Protein AF-A0A4W5QBI5-F1 (afdb_monomer)

Organism: NCBI:txid62062

InterPro domains:
  IPR003961 Fibronectin type III [PF00041] (2-71)
  IPR003961 Fibronectin type III [PF00041] (82-150)
  IPR003961 Fibronectin type III [PS50853] (1-79)
  IPR003961 Fibronectin type III [PS50853] (81-169)
  IPR003961 Fibronectin type III [SM00060] (79-158)
  IPR003961 Fibronectin type III [cd00063] (2-67)
  IPR003961 Fibronectin type III [cd00063] (80-159)
  IPR013783 Immunoglobulin-like fold [G3DSA:2.60.40.10] (1-74)
  IPR013783 Immunoglobulin-like fold [G3DSA:2.60.40.10] (76-169)
 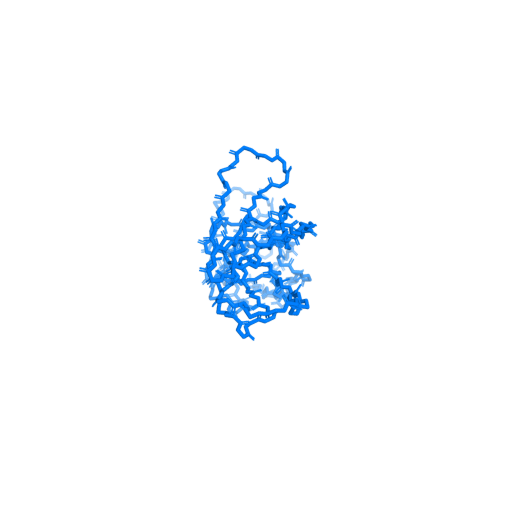 IPR036116 Fibronectin type III superfamily [SSF49265] (2-76)
  IPR036116 Fibronectin type III superfamily [SSF49265] (78-166)
  IPR050991 Extracellular Matrix Regulatory Proteins [PTHR46708] (2-156)

Sequence (169 aa):
MTTLNVRWEPAEGKVKEYKVFYVPAAGGAAEAMETVAATATSTVLRGLLPDTLYTVSLVPVFAETEGRRQSENGKTRPLGGVKNLKVTEPTMTSLKVDWDPADGAVRQYKIFFVPVAGGTPEEMEQVPGSTTTIVLRNLKPDTPYTISVLPIYPAREGKRQAENGKTRE

Structure (mmCIF, N/CA/C/O backbone):
data_AF-A0A4W5QBI5-F1
#
_entry.id   AF-A0A4W5QBI5-F1
#
loop_
_atom_site.group_PDB
_atom_site.id
_atom_site.type_symbol
_atom_site.label_atom_id
_atom_site.label_alt_id
_atom_site.label_comp_id
_atom_site.label_asym_id
_atom_site.label_entity_id
_atom_site.label_seq_id
_atom_site.pdbx_PDB_ins_code
_atom_site.Cartn_x
_atom_site.Cartn_y
_atom_site.Cartn_z
_atom_site.occupancy
_atom_site.B_iso_or_equiv
_atom_site.auth_seq_id
_atom_site.auth_comp_id
_atom_site.auth_asym_id
_atom_site.auth_atom_id
_atom_site.pdbx_PDB_model_num
ATOM 1 N N . MET A 1 1 ? 4.388 -4.791 0.632 1.00 64.50 1 MET A N 1
ATOM 2 C CA . MET A 1 1 ? 5.344 -4.436 -0.434 1.00 64.50 1 MET A CA 1
ATOM 3 C C . MET A 1 1 ? 4.539 -3.864 -1.581 1.00 64.50 1 MET A C 1
ATOM 5 O O . MET A 1 1 ? 3.509 -4.435 -1.915 1.00 64.50 1 MET A O 1
ATOM 9 N N . THR A 1 2 ? 4.958 -2.722 -2.100 1.00 83.19 2 THR A N 1
ATOM 10 C CA . THR A 1 2 ? 4.324 -1.960 -3.183 1.00 83.19 2 THR A CA 1
ATOM 11 C C . THR A 1 2 ? 5.028 -2.250 -4.497 1.00 83.19 2 THR A C 1
ATOM 13 O O . THR A 1 2 ? 6.260 -2.340 -4.530 1.00 83.19 2 THR A O 1
ATOM 16 N N . THR A 1 3 ? 4.242 -2.428 -5.558 1.00 89.12 3 THR A N 1
ATOM 17 C CA . THR A 1 3 ? 4.741 -2.868 -6.862 1.00 89.12 3 THR A CA 1
ATOM 18 C C . THR A 1 3 ? 4.065 -2.158 -8.033 1.00 89.12 3 THR A C 1
ATOM 20 O O . THR A 1 3 ? 2.966 -1.618 -7.889 1.00 89.12 3 THR A O 1
ATOM 23 N N . LEU A 1 4 ? 4.715 -2.208 -9.198 1.00 92.75 4 LEU A N 1
ATOM 24 C CA . LEU A 1 4 ? 4.134 -1.897 -10.505 1.00 92.75 4 LEU A CA 1
ATOM 25 C C . LEU A 1 4 ? 4.398 -3.052 -11.468 1.00 92.75 4 LEU A C 1
ATOM 27 O O . LEU A 1 4 ? 5.531 -3.513 -11.591 1.00 92.75 4 LEU A O 1
ATOM 31 N N . ASN A 1 5 ? 3.348 -3.504 -12.150 1.00 93.62 5 ASN A N 1
ATOM 32 C CA . ASN A 1 5 ? 3.475 -4.480 -13.225 1.00 93.62 5 ASN A CA 1
ATOM 33 C C . ASN A 1 5 ? 3.717 -3.719 -14.525 1.00 93.62 5 ASN A C 1
ATOM 35 O O . ASN A 1 5 ? 2.849 -2.965 -14.958 1.00 93.62 5 ASN A O 1
ATOM 39 N N . VAL A 1 6 ? 4.878 -3.931 -15.130 1.00 96.06 6 VAL A N 1
ATOM 40 C CA . VAL A 1 6 ? 5.275 -3.312 -16.396 1.00 96.06 6 VAL A CA 1
ATOM 41 C C . VAL A 1 6 ? 5.174 -4.380 -17.474 1.00 96.06 6 VAL A C 1
ATOM 43 O O . VAL A 1 6 ? 5.651 -5.497 -17.272 1.00 96.06 6 VAL A O 1
ATOM 46 N N . ARG A 1 7 ? 4.522 -4.067 -18.594 1.00 96.50 7 ARG A N 1
ATOM 47 C CA . ARG A 1 7 ? 4.345 -4.976 -19.732 1.00 96.50 7 ARG A CA 1
ATOM 48 C C . ARG A 1 7 ? 4.632 -4.231 -21.023 1.00 96.50 7 ARG A C 1
ATOM 50 O O . ARG A 1 7 ? 4.324 -3.050 -21.112 1.00 96.50 7 ARG A O 1
ATOM 57 N N . TRP A 1 8 ? 5.212 -4.923 -21.992 1.00 95.62 8 TRP A N 1
ATOM 58 C CA . TRP A 1 8 ? 5.556 -4.352 -23.288 1.00 95.62 8 TRP A CA 1
ATOM 59 C C . TRP A 1 8 ? 5.458 -5.392 -24.396 1.00 95.62 8 TRP A C 1
ATOM 61 O O . TRP A 1 8 ? 5.508 -6.600 -24.153 1.00 95.62 8 TRP A O 1
ATOM 71 N N . GLU A 1 9 ? 5.350 -4.902 -25.624 1.00 94.31 9 GLU A N 1
ATOM 72 C CA . GLU A 1 9 ? 5.511 -5.722 -26.818 1.00 94.31 9 GLU A CA 1
ATOM 73 C C . GLU A 1 9 ? 7.004 -5.885 -27.144 1.00 94.31 9 GLU A C 1
ATOM 75 O O . GLU A 1 9 ? 7.777 -4.941 -26.945 1.00 94.31 9 GLU A O 1
ATOM 80 N N . PRO A 1 10 ? 7.443 -7.067 -27.618 1.00 92.69 10 PRO A N 1
ATOM 81 C CA . PRO A 1 10 ? 8.825 -7.269 -28.033 1.00 92.69 10 PRO A CA 1
ATOM 82 C C . PRO A 1 10 ? 9.263 -6.233 -29.071 1.00 92.69 10 PRO A C 1
ATOM 84 O O . PRO A 1 10 ? 8.570 -6.007 -30.060 1.00 92.69 10 PRO A O 1
ATOM 87 N N . ALA A 1 11 ? 10.435 -5.634 -28.868 1.00 91.12 11 ALA A N 1
ATOM 88 C CA . ALA A 1 11 ? 11.022 -4.746 -29.859 1.00 91.12 11 ALA A CA 1
ATOM 89 C C . ALA A 1 11 ? 11.446 -5.531 -31.110 1.00 91.12 11 ALA A C 1
ATOM 91 O O . ALA A 1 11 ? 11.885 -6.680 -31.025 1.00 91.12 11 ALA A O 1
ATOM 92 N N . GLU A 1 12 ? 11.349 -4.886 -32.271 1.00 89.12 12 GLU A N 1
ATOM 93 C CA . GLU A 1 12 ? 11.810 -5.463 -33.531 1.00 89.12 12 GLU A CA 1
ATOM 94 C C . GLU A 1 12 ? 13.333 -5.659 -33.530 1.00 89.12 12 GLU A C 1
ATOM 96 O O . GLU A 1 12 ? 14.098 -4.809 -33.069 1.00 89.12 12 GLU A O 1
ATOM 101 N N . GLY A 1 13 ? 13.783 -6.786 -34.086 1.00 88.12 13 GLY A N 1
ATOM 102 C CA . GLY A 1 13 ? 15.197 -7.141 -34.180 1.00 88.12 13 GLY A CA 1
ATOM 103 C C . GLY A 1 13 ? 15.701 -8.035 -33.043 1.00 88.12 13 GLY A C 1
ATOM 104 O O . GLY A 1 13 ? 14.952 -8.534 -32.204 1.00 88.12 13 GLY A O 1
ATOM 105 N N . LYS A 1 14 ? 17.013 -8.297 -33.041 1.00 92.50 14 LYS A N 1
ATOM 106 C CA . LYS A 1 14 ? 17.644 -9.227 -32.093 1.00 92.50 14 LYS A CA 1
ATOM 107 C C . LYS A 1 14 ? 18.028 -8.516 -30.795 1.00 92.50 14 LYS A C 1
ATOM 109 O O . LYS A 1 14 ? 19.175 -8.099 -30.622 1.00 92.50 14 LYS A O 1
ATOM 114 N N . VAL A 1 15 ? 17.062 -8.388 -29.891 1.00 95.31 15 VAL A N 1
ATOM 115 C CA . VAL A 1 15 ? 17.270 -7.834 -28.545 1.00 95.31 15 VAL A CA 1
ATOM 116 C C . VAL A 1 15 ? 18.187 -8.753 -27.726 1.00 95.31 15 VAL A C 1
ATOM 118 O O . VAL A 1 15 ? 18.030 -9.974 -27.746 1.00 95.31 15 VAL A O 1
ATOM 121 N N . LYS A 1 16 ? 19.157 -8.172 -27.010 1.00 95.81 16 LYS A N 1
ATOM 122 C CA . LYS A 1 16 ? 20.007 -8.866 -26.025 1.00 95.81 16 LYS A CA 1
ATOM 123 C C . LYS A 1 16 ? 19.414 -8.809 -24.619 1.00 95.81 16 LYS A C 1
ATOM 125 O O . LYS A 1 16 ? 19.438 -9.806 -23.902 1.00 95.81 16 LYS A O 1
ATOM 130 N N . GLU A 1 17 ? 18.858 -7.662 -24.252 1.00 96.75 17 GLU A N 1
ATOM 131 C CA . GLU A 1 17 ? 18.209 -7.412 -22.966 1.00 96.75 17 GLU A CA 1
ATOM 132 C C . GLU A 1 17 ? 17.335 -6.158 -23.052 1.00 96.75 17 GLU A C 1
ATOM 134 O O . GLU A 1 17 ? 17.436 -5.374 -23.997 1.00 96.75 17 GLU A O 1
ATOM 139 N N . TYR A 1 18 ? 16.493 -5.958 -22.048 1.00 97.38 18 TYR A N 1
ATOM 140 C CA . TYR A 1 18 ? 15.786 -4.706 -21.831 1.00 97.38 18 TYR A CA 1
ATOM 141 C C . TYR A 1 18 ? 16.325 -4.035 -20.574 1.00 97.38 18 TYR A C 1
ATOM 143 O O . TYR A 1 18 ? 16.593 -4.698 -19.573 1.00 97.38 18 TYR A O 1
ATOM 151 N N . LYS A 1 19 ? 16.430 -2.710 -20.601 1.00 97.44 19 LYS A N 1
ATOM 152 C CA . LYS A 1 19 ? 16.673 -1.893 -19.413 1.00 97.44 19 LYS A CA 1
ATOM 153 C C . LYS A 1 19 ? 15.383 -1.169 -19.055 1.00 97.44 19 LYS A C 1
ATOM 155 O O . LYS A 1 19 ? 14.823 -0.449 -19.883 1.00 97.44 19 LYS A O 1
ATOM 160 N N . VAL A 1 20 ? 14.904 -1.382 -17.837 1.00 97.62 20 VAL A N 1
ATOM 161 C CA . VAL A 1 20 ? 13.714 -0.733 -17.287 1.00 97.62 20 VAL A CA 1
ATOM 162 C C . VAL A 1 20 ? 14.170 0.302 -16.278 1.00 97.62 20 VAL A C 1
ATOM 164 O O . VAL A 1 20 ? 14.709 -0.035 -15.229 1.00 97.62 20 VAL A O 1
ATOM 167 N N . PHE A 1 21 ? 13.938 1.564 -16.598 1.00 96.81 21 PHE A N 1
ATOM 168 C CA . PHE A 1 21 ? 14.206 2.701 -15.739 1.00 96.81 21 PHE A CA 1
ATOM 169 C C . PHE A 1 21 ? 12.922 3.155 -15.055 1.00 96.81 21 PHE A C 1
ATOM 171 O O . PHE A 1 21 ? 11.850 3.110 -15.658 1.00 96.81 21 PHE A O 1
ATOM 178 N N . TYR A 1 22 ? 12.998 3.606 -13.809 1.00 96.00 22 TYR A N 1
ATOM 179 C CA . TYR A 1 22 ? 11.829 4.116 -13.099 1.00 96.00 22 TYR A CA 1
ATOM 180 C C . TYR A 1 22 ? 12.194 5.192 -12.080 1.00 96.00 22 TYR A C 1
ATOM 182 O O . TYR A 1 22 ? 13.173 5.085 -11.342 1.00 96.00 22 TYR A O 1
ATOM 190 N N . VAL A 1 23 ? 11.362 6.230 -12.018 1.00 96.25 23 VAL A N 1
ATOM 191 C CA . VAL A 1 23 ? 11.541 7.383 -11.127 1.00 96.25 23 VAL A CA 1
ATOM 192 C C . VAL A 1 23 ? 10.175 7.943 -10.709 1.00 96.25 23 VAL A C 1
ATOM 194 O O . VAL A 1 23 ? 9.236 7.890 -11.508 1.00 96.25 23 VAL A O 1
ATOM 197 N N . PRO A 1 24 ? 10.002 8.464 -9.477 1.00 95.81 24 PRO A N 1
ATOM 198 C CA . PRO A 1 24 ? 8.805 9.221 -9.126 1.00 95.81 24 PRO A CA 1
ATOM 199 C C . PRO A 1 24 ? 8.600 10.386 -10.103 1.00 95.81 24 PRO A C 1
ATOM 201 O O . PRO A 1 24 ? 9.496 11.206 -10.293 1.00 95.81 24 PRO A O 1
ATOM 204 N N . ALA A 1 25 ? 7.412 10.488 -10.696 1.00 94.25 25 ALA A N 1
ATOM 205 C CA . ALA A 1 25 ? 7.088 11.497 -11.708 1.00 94.25 25 ALA A CA 1
ATOM 206 C C . ALA A 1 25 ? 7.136 12.936 -11.158 1.00 94.25 25 ALA A C 1
ATOM 208 O O . ALA A 1 25 ? 7.319 13.885 -11.912 1.00 94.25 25 ALA A O 1
ATOM 209 N N . ALA A 1 26 ? 7.002 13.099 -9.838 1.00 90.50 26 ALA A N 1
ATOM 210 C CA . ALA A 1 26 ? 7.173 14.381 -9.155 1.00 90.50 26 ALA A CA 1
ATOM 211 C C . ALA A 1 26 ? 8.643 14.857 -9.095 1.00 90.50 26 ALA A C 1
ATOM 213 O O . ALA A 1 26 ? 8.899 15.986 -8.685 1.00 90.50 26 ALA A O 1
ATOM 214 N N . GLY A 1 27 ? 9.605 14.014 -9.491 1.00 85.06 27 GLY A N 1
ATOM 215 C CA . GLY A 1 27 ? 11.036 14.285 -9.375 1.00 85.06 27 GLY A CA 1
ATOM 216 C C . GLY A 1 27 ? 11.573 14.121 -7.947 1.00 85.06 27 GLY A C 1
ATOM 217 O O . GLY A 1 27 ? 10.889 13.631 -7.050 1.00 85.06 27 GLY A O 1
ATOM 218 N N . GLY A 1 28 ? 12.839 14.500 -7.743 1.00 77.00 28 GLY A N 1
ATOM 219 C CA . GLY A 1 28 ? 13.489 14.534 -6.423 1.00 77.00 28 GLY A CA 1
ATOM 220 C C . GLY A 1 28 ? 14.168 13.237 -5.963 1.00 77.00 28 GLY A C 1
ATOM 221 O O . GLY A 1 28 ? 14.870 13.253 -4.956 1.00 77.00 28 GLY A O 1
ATOM 222 N N . ALA A 1 29 ? 14.019 12.136 -6.701 1.00 85.38 29 ALA A N 1
ATOM 223 C CA . ALA A 1 29 ? 14.770 10.899 -6.484 1.00 85.38 29 ALA A CA 1
ATOM 224 C C . ALA A 1 29 ? 15.587 10.534 -7.730 1.00 85.38 29 ALA A C 1
ATOM 226 O O . ALA A 1 29 ? 15.247 10.940 -8.842 1.00 85.38 29 ALA A O 1
ATOM 227 N N . ALA A 1 30 ? 16.659 9.762 -7.538 1.00 87.94 30 ALA A N 1
ATOM 228 C CA . ALA A 1 30 ? 17.439 9.221 -8.644 1.00 87.94 30 ALA A CA 1
ATOM 229 C C . ALA A 1 30 ? 16.617 8.199 -9.447 1.00 87.94 30 ALA A C 1
ATOM 231 O O . ALA A 1 30 ? 15.815 7.451 -8.881 1.00 87.94 30 ALA A O 1
ATOM 232 N N . GLU A 1 31 ? 16.836 8.166 -10.761 1.00 92.75 31 GLU A N 1
ATOM 233 C CA . GLU A 1 31 ? 16.288 7.131 -11.636 1.00 92.75 31 GLU A CA 1
ATOM 234 C C . GLU A 1 31 ? 16.935 5.786 -11.276 1.00 92.75 31 GLU A C 1
ATOM 236 O O . GLU A 1 31 ? 18.159 5.655 -11.253 1.00 92.75 31 GLU A O 1
ATOM 241 N N . ALA A 1 32 ? 16.110 4.795 -10.952 1.00 94.88 32 ALA A N 1
ATOM 242 C CA . ALA A 1 32 ? 16.559 3.429 -10.723 1.00 94.88 32 ALA A CA 1
ATOM 243 C C . ALA A 1 32 ? 16.464 2.623 -12.023 1.00 94.88 32 ALA A C 1
ATOM 245 O O . ALA A 1 32 ? 15.662 2.954 -12.895 1.00 94.88 32 ALA A O 1
ATOM 246 N N . MET A 1 33 ? 17.269 1.565 -12.146 1.00 95.38 33 MET A N 1
ATOM 247 C CA . MET A 1 33 ? 17.339 0.719 -13.339 1.00 95.38 33 MET A CA 1
ATOM 248 C C . MET A 1 33 ? 17.330 -0.767 -12.961 1.00 95.38 33 MET A C 1
ATOM 250 O O . MET A 1 33 ? 18.056 -1.187 -12.061 1.00 95.38 33 MET A O 1
ATOM 254 N N . GLU A 1 34 ? 16.559 -1.564 -13.697 1.00 95.88 34 GLU A N 1
ATOM 255 C CA . GLU A 1 34 ? 16.567 -3.028 -13.667 1.00 95.88 34 GLU A CA 1
ATOM 256 C C . GLU A 1 34 ? 16.832 -3.575 -15.078 1.00 95.88 34 GLU A C 1
ATOM 258 O O . GLU A 1 34 ? 16.265 -3.084 -16.056 1.00 95.88 34 GLU A O 1
ATOM 263 N N . THR A 1 35 ? 17.681 -4.599 -15.193 1.00 96.56 35 THR A N 1
ATOM 264 C CA . THR A 1 35 ? 17.905 -5.315 -16.457 1.00 96.56 35 THR A CA 1
ATOM 265 C C . THR A 1 35 ? 17.025 -6.559 -16.517 1.00 96.56 35 THR A C 1
ATOM 267 O O . THR A 1 35 ? 16.999 -7.359 -15.583 1.00 96.56 35 THR A O 1
ATOM 270 N N . VAL A 1 36 ? 16.342 -6.747 -17.643 1.00 96.94 36 VAL A N 1
ATOM 271 C CA . VAL A 1 36 ? 15.446 -7.874 -17.921 1.00 96.94 36 VAL A CA 1
ATOM 272 C C . VAL A 1 36 ? 15.919 -8.640 -19.154 1.00 96.94 36 VAL A C 1
ATOM 274 O O . VAL A 1 36 ? 16.436 -8.060 -20.106 1.00 96.94 36 VAL A O 1
ATOM 277 N N . ALA A 1 37 ? 15.723 -9.958 -19.155 1.00 96.38 37 ALA A N 1
ATOM 278 C CA . ALA A 1 37 ? 16.134 -10.818 -20.264 1.00 96.38 37 ALA A CA 1
ATOM 279 C C . ALA A 1 37 ? 15.443 -10.440 -21.590 1.00 96.38 37 ALA A C 1
ATOM 281 O O . ALA A 1 37 ? 14.291 -10.012 -21.592 1.00 96.38 37 ALA A O 1
ATOM 282 N N . ALA A 1 38 ? 16.105 -10.685 -22.727 1.00 94.00 38 ALA A N 1
ATOM 283 C CA . ALA A 1 38 ? 15.552 -10.426 -24.066 1.00 94.00 38 ALA A CA 1
ATOM 284 C C . ALA A 1 38 ? 14.195 -11.091 -24.341 1.00 94.00 38 ALA A C 1
ATOM 286 O O . ALA A 1 38 ? 13.412 -10.592 -25.143 1.00 94.00 38 ALA A O 1
ATOM 287 N N . THR A 1 39 ? 13.926 -12.234 -23.712 1.00 94.06 39 THR A N 1
ATOM 288 C CA . THR A 1 39 ? 12.677 -12.985 -23.893 1.00 94.06 3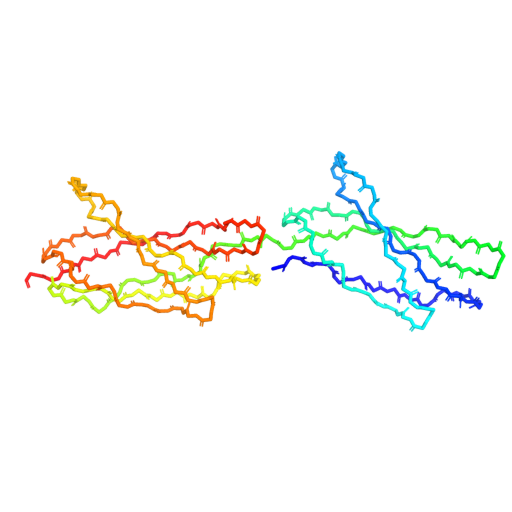9 THR A CA 1
ATOM 289 C C . THR A 1 39 ? 11.546 -12.486 -22.997 1.00 94.06 39 THR A C 1
ATOM 291 O O . THR A 1 39 ? 10.419 -12.960 -23.124 1.00 94.06 39 THR A O 1
ATOM 294 N N . ALA A 1 40 ? 11.824 -11.576 -22.061 1.00 95.31 40 ALA A N 1
ATOM 295 C CA . ALA A 1 40 ? 10.812 -11.032 -21.173 1.00 95.31 40 ALA A CA 1
ATOM 296 C C . ALA A 1 40 ? 9.976 -9.966 -21.894 1.00 95.31 40 ALA A C 1
ATOM 298 O O . ALA A 1 40 ? 10.500 -9.100 -22.590 1.00 95.31 40 ALA A O 1
ATOM 299 N N . THR A 1 41 ? 8.666 -10.012 -21.666 1.00 95.44 41 THR A N 1
ATOM 300 C CA . THR A 1 41 ? 7.686 -8.991 -22.083 1.00 95.44 41 THR A CA 1
ATOM 301 C C . THR A 1 41 ? 7.010 -8.329 -20.885 1.00 95.44 41 THR A C 1
ATOM 303 O O . THR A 1 41 ? 6.042 -7.579 -21.018 1.00 95.44 41 THR A O 1
ATOM 306 N N . SER A 1 42 ? 7.484 -8.643 -19.676 1.00 95.88 42 SER A N 1
ATOM 307 C CA . SER A 1 42 ? 6.990 -8.046 -18.446 1.00 95.88 42 SER A CA 1
ATOM 308 C C . SER A 1 42 ? 8.009 -8.126 -17.315 1.00 95.88 42 SER A C 1
ATOM 310 O O . SER A 1 42 ? 8.827 -9.045 -17.274 1.00 95.88 42 SER A O 1
ATOM 312 N N . THR A 1 43 ? 7.916 -7.189 -16.374 1.00 96.06 43 THR A N 1
ATOM 313 C CA . THR A 1 43 ? 8.581 -7.263 -15.066 1.00 96.06 43 THR A CA 1
ATOM 314 C C . THR A 1 43 ? 7.675 -6.694 -13.972 1.00 96.06 43 THR A C 1
ATOM 316 O O . THR A 1 43 ? 6.681 -6.013 -14.244 1.00 96.06 43 THR A O 1
ATOM 319 N N . VAL A 1 44 ? 8.010 -6.988 -12.717 1.00 95.00 44 VAL A N 1
ATOM 320 C CA . VAL A 1 44 ? 7.336 -6.442 -11.538 1.00 95.00 44 VAL A CA 1
ATOM 321 C C . VAL A 1 44 ? 8.335 -5.606 -10.756 1.00 95.00 44 VAL A C 1
ATOM 323 O O . VAL A 1 44 ? 9.129 -6.146 -9.986 1.00 95.00 44 VAL A O 1
ATOM 326 N N . LEU A 1 45 ? 8.225 -4.287 -10.898 1.00 93.44 45 LEU A N 1
ATOM 327 C CA . LEU A 1 45 ? 9.000 -3.340 -10.107 1.00 93.44 45 LEU A CA 1
ATOM 328 C C . LEU A 1 45 ? 8.534 -3.404 -8.656 1.00 93.44 45 LEU A C 1
ATOM 330 O O . LEU A 1 45 ? 7.333 -3.422 -8.375 1.00 93.44 45 LEU A O 1
ATOM 334 N N . ARG A 1 46 ? 9.481 -3.454 -7.723 1.00 89.56 46 ARG A N 1
ATOM 335 C CA . ARG A 1 46 ? 9.247 -3.746 -6.305 1.00 89.56 46 ARG A CA 1
ATOM 336 C C . ARG A 1 46 ? 9.917 -2.708 -5.414 1.00 89.56 46 ARG A C 1
ATOM 338 O O . ARG A 1 46 ? 10.899 -2.091 -5.797 1.00 89.56 46 ARG A O 1
ATOM 345 N N . GLY A 1 47 ? 9.395 -2.544 -4.198 1.00 84.31 47 GLY A N 1
ATOM 346 C CA . GLY A 1 47 ? 9.985 -1.622 -3.217 1.00 84.31 47 GLY A CA 1
ATOM 347 C C . GLY A 1 47 ? 9.732 -0.148 -3.540 1.00 84.31 47 GLY A C 1
ATOM 348 O O . GLY A 1 47 ? 10.479 0.717 -3.103 1.00 84.31 47 GLY A O 1
ATOM 349 N N . LEU A 1 48 ? 8.677 0.132 -4.304 1.00 88.38 48 LEU A N 1
ATOM 350 C CA . LEU A 1 48 ? 8.302 1.483 -4.707 1.00 88.38 48 LEU A CA 1
ATOM 351 C C . LEU A 1 48 ? 7.617 2.245 -3.566 1.00 88.38 48 LEU A C 1
ATOM 353 O O . LEU A 1 48 ? 7.060 1.642 -2.649 1.00 88.38 48 LEU A O 1
ATOM 357 N N . LEU A 1 49 ? 7.576 3.570 -3.636 1.00 86.38 49 LEU A N 1
ATOM 358 C CA . LEU A 1 49 ? 6.772 4.380 -2.728 1.00 86.38 49 LEU A CA 1
ATOM 359 C C . LEU A 1 49 ? 5.276 4.136 -2.996 1.00 86.38 49 LEU A C 1
ATOM 361 O O . LEU A 1 49 ? 4.884 3.993 -4.156 1.00 86.38 49 LEU A O 1
ATOM 365 N N . PRO A 1 50 ? 4.430 4.038 -1.957 1.00 85.94 50 PRO A N 1
ATOM 366 C CA . PRO A 1 50 ? 2.985 3.882 -2.115 1.00 85.94 50 PRO A CA 1
ATOM 367 C C . PRO A 1 50 ? 2.312 5.158 -2.612 1.00 85.94 50 PRO A C 1
ATOM 369 O O . PRO A 1 50 ? 2.831 6.249 -2.398 1.00 85.94 50 PRO A O 1
ATOM 372 N N . ASP A 1 51 ? 1.140 5.010 -3.231 1.00 85.62 51 ASP A N 1
ATOM 373 C CA . ASP A 1 51 ? 0.332 6.113 -3.785 1.00 85.62 51 ASP A CA 1
ATOM 374 C C . ASP A 1 51 ? 1.123 7.114 -4.649 1.00 85.62 51 ASP A C 1
ATOM 376 O O . ASP A 1 51 ? 0.789 8.292 -4.755 1.00 85.62 51 ASP A O 1
ATOM 380 N N . THR A 1 52 ? 2.204 6.653 -5.268 1.00 89.69 52 THR A N 1
ATOM 381 C CA . THR A 1 52 ? 3.169 7.505 -5.955 1.00 89.69 52 THR A CA 1
ATOM 382 C C . THR A 1 52 ? 3.081 7.238 -7.447 1.00 89.69 52 THR A C 1
ATOM 384 O O . THR A 1 52 ? 3.082 6.086 -7.890 1.00 89.69 52 THR A O 1
ATOM 387 N N . LEU A 1 53 ? 2.974 8.311 -8.229 1.00 94.12 53 LEU A N 1
ATOM 388 C CA . LEU A 1 53 ? 3.061 8.236 -9.680 1.00 94.12 53 LEU A CA 1
ATOM 389 C C . LEU A 1 53 ? 4.528 8.044 -10.067 1.00 94.12 53 LEU A C 1
ATOM 391 O O . LEU A 1 53 ? 5.373 8.849 -9.682 1.00 94.12 53 LEU A O 1
ATOM 395 N N . TYR A 1 54 ? 4.819 6.992 -10.819 1.00 95.62 54 TYR A N 1
ATOM 396 C CA . TYR A 1 54 ? 6.131 6.711 -11.382 1.00 95.62 54 TYR A CA 1
ATOM 397 C C . TYR A 1 54 ? 6.091 6.893 -12.892 1.00 95.62 54 TYR A C 1
ATOM 399 O O . TYR A 1 54 ? 5.145 6.450 -13.540 1.00 95.62 54 TYR A O 1
ATOM 407 N N . THR A 1 55 ? 7.144 7.486 -13.443 1.00 96.88 55 THR A N 1
ATOM 408 C CA . THR A 1 55 ? 7.453 7.390 -14.868 1.00 96.88 55 THR A CA 1
ATOM 409 C C . THR A 1 55 ? 8.372 6.195 -15.053 1.00 96.88 55 THR A C 1
ATOM 411 O O . THR A 1 55 ? 9.451 6.135 -14.461 1.00 96.88 55 THR A O 1
ATOM 414 N N . VAL A 1 56 ? 7.923 5.223 -15.840 1.00 97.31 56 VAL A N 1
ATOM 415 C CA . VAL A 1 56 ? 8.664 4.007 -16.169 1.00 97.31 56 VAL A CA 1
ATOM 416 C C . VAL A 1 56 ? 9.112 4.114 -17.616 1.00 97.31 56 VAL A C 1
ATOM 418 O O . VAL A 1 56 ? 8.298 4.404 -18.485 1.00 97.31 56 VAL A O 1
ATOM 421 N N . SER A 1 57 ? 10.395 3.887 -17.880 1.00 96.88 57 SER A N 1
ATOM 422 C CA . SER A 1 57 ? 10.964 3.918 -19.223 1.00 96.88 57 SER A CA 1
ATOM 423 C C . SER A 1 57 ? 11.601 2.584 -19.587 1.00 96.88 57 SER A C 1
ATOM 425 O O . SER A 1 57 ? 12.412 2.056 -18.838 1.00 96.88 57 SER A O 1
ATOM 427 N N . LEU A 1 58 ? 11.276 2.053 -20.757 1.00 97.44 58 LEU A N 1
ATOM 428 C CA . LEU A 1 58 ? 11.842 0.835 -21.316 1.00 97.44 58 LEU A CA 1
ATOM 429 C C . LEU A 1 58 ? 12.810 1.183 -22.448 1.00 97.44 58 LEU A C 1
ATOM 431 O O . LEU A 1 58 ? 12.467 1.948 -23.350 1.00 97.44 58 LEU A O 1
ATOM 435 N N . VAL A 1 59 ? 14.000 0.589 -22.422 1.00 97.38 59 VAL A N 1
ATOM 436 C CA . VAL A 1 59 ? 15.007 0.705 -23.483 1.00 97.38 59 VAL A CA 1
ATOM 437 C C . VAL A 1 59 ? 15.422 -0.704 -23.923 1.00 97.38 59 VAL A C 1
ATOM 439 O O . VAL A 1 59 ? 16.005 -1.431 -23.115 1.00 97.38 59 VAL A O 1
ATOM 442 N N . PRO A 1 60 ? 15.132 -1.134 -25.166 1.00 96.94 60 PRO A N 1
ATOM 443 C CA . PRO A 1 60 ? 15.693 -2.372 -25.698 1.00 96.94 60 PRO A CA 1
ATOM 444 C C . PRO A 1 60 ? 17.182 -2.185 -25.991 1.00 96.94 60 PRO A C 1
ATOM 446 O O . PRO A 1 60 ? 17.589 -1.158 -26.526 1.00 96.94 60 PRO A O 1
ATOM 449 N N . VAL A 1 61 ? 18.000 -3.181 -25.673 1.00 97.00 61 VAL A N 1
ATOM 450 C CA . VAL A 1 61 ? 19.445 -3.164 -25.923 1.00 97.00 61 VAL A CA 1
ATOM 451 C C . VAL A 1 61 ? 19.773 -4.205 -26.982 1.00 97.00 61 VAL A C 1
ATOM 453 O O . VAL A 1 61 ? 19.454 -5.387 -26.835 1.00 97.00 61 VAL A O 1
ATOM 456 N N . PHE A 1 62 ? 20.420 -3.769 -28.057 1.00 94.25 62 PHE A N 1
ATOM 457 C CA . PHE A 1 62 ? 20.870 -4.611 -29.161 1.00 94.25 62 PHE A CA 1
ATOM 458 C C . PHE A 1 62 ? 22.375 -4.874 -29.066 1.00 94.25 62 PHE A C 1
ATOM 460 O O . PHE A 1 62 ? 23.036 -4.514 -28.095 1.00 94.25 62 PHE A O 1
ATOM 467 N N . ALA A 1 63 ? 22.939 -5.556 -30.066 1.00 90.88 63 ALA A N 1
ATOM 468 C CA . ALA A 1 63 ? 24.334 -5.971 -30.013 1.00 90.88 63 ALA A CA 1
ATOM 469 C C . ALA A 1 63 ? 25.338 -4.817 -29.920 1.00 90.88 63 ALA A C 1
ATOM 471 O O . ALA A 1 63 ? 26.342 -4.983 -29.228 1.00 90.88 63 ALA A O 1
ATOM 472 N N . GLU A 1 64 ? 25.040 -3.699 -30.578 1.00 88.19 64 GLU A N 1
ATOM 473 C CA . GLU A 1 64 ? 25.952 -2.564 -30.763 1.00 88.19 64 GLU A CA 1
ATOM 474 C C . GLU A 1 64 ? 25.344 -1.231 -30.305 1.00 88.19 64 GLU A C 1
ATOM 476 O O . GLU A 1 64 ? 26.049 -0.233 -30.196 1.00 88.19 64 GLU A O 1
ATOM 481 N N . THR A 1 65 ?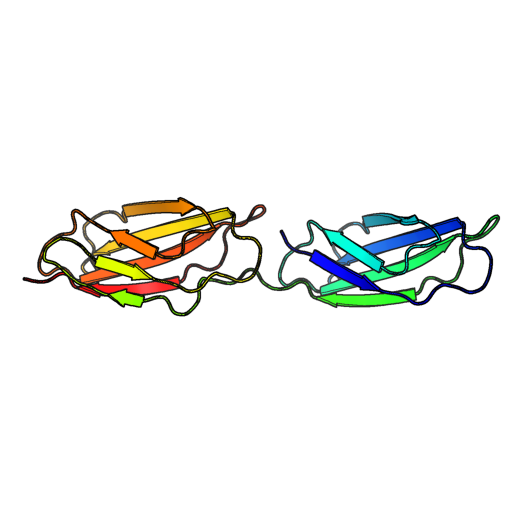 24.034 -1.195 -30.054 1.00 92.19 65 THR A N 1
ATOM 482 C CA . THR A 1 65 ? 23.284 0.044 -29.835 1.00 92.19 65 THR A CA 1
ATOM 483 C C . THR A 1 65 ? 22.087 -0.175 -28.913 1.00 92.19 65 THR A C 1
ATOM 485 O O . THR A 1 65 ? 21.553 -1.282 -28.811 1.00 92.19 65 THR A O 1
ATOM 488 N N . GLU A 1 66 ? 21.659 0.889 -28.241 1.00 92.62 66 GLU A N 1
ATOM 489 C CA . GLU A 1 66 ? 20.392 0.940 -27.520 1.00 92.62 66 GLU A CA 1
ATOM 490 C C . GLU A 1 66 ? 19.290 1.436 -28.459 1.00 92.62 66 GLU A C 1
ATOM 492 O O . GLU A 1 66 ? 19.485 2.332 -29.281 1.00 92.62 66 GLU A O 1
ATOM 497 N N . GLY A 1 67 ? 18.112 0.834 -28.358 1.00 92.12 67 GLY A N 1
ATOM 498 C CA . GLY A 1 67 ? 16.948 1.279 -29.098 1.00 92.12 67 GLY A CA 1
ATOM 499 C C . GLY A 1 67 ? 16.267 2.478 -28.459 1.00 92.12 67 GLY A C 1
ATOM 500 O O . GLY A 1 67 ? 16.721 3.080 -27.486 1.00 92.12 67 GLY A O 1
ATOM 501 N N . ARG A 1 68 ? 15.112 2.825 -29.021 1.00 93.38 68 ARG A N 1
ATOM 502 C CA . ARG A 1 68 ? 14.337 3.972 -28.564 1.00 93.38 68 ARG A CA 1
ATOM 503 C C . ARG A 1 68 ? 13.795 3.741 -27.152 1.00 93.38 68 ARG A C 1
ATOM 505 O O . ARG A 1 68 ? 13.101 2.756 -26.905 1.00 93.38 68 ARG A O 1
ATOM 512 N N . ARG A 1 69 ? 14.039 4.709 -26.265 1.00 95.25 69 ARG A N 1
ATOM 513 C CA . ARG A 1 69 ? 13.383 4.801 -24.957 1.00 95.25 69 ARG A CA 1
ATOM 514 C C . ARG A 1 69 ? 11.884 5.042 -25.140 1.00 95.25 69 ARG A C 1
ATOM 516 O O . ARG A 1 69 ? 11.493 6.017 -25.782 1.00 95.25 69 ARG A O 1
ATOM 523 N N . GLN A 1 70 ? 11.067 4.177 -24.555 1.00 96.00 70 GLN A N 1
ATOM 524 C CA . GLN A 1 70 ? 9.616 4.339 -24.465 1.00 96.00 70 GLN A CA 1
ATOM 525 C C . GLN A 1 70 ? 9.231 4.553 -23.011 1.00 96.00 70 GLN A C 1
ATOM 527 O O . GLN A 1 70 ? 9.731 3.832 -22.156 1.00 96.00 70 GLN A O 1
ATOM 532 N N . SER A 1 71 ? 8.369 5.524 -22.725 1.00 96.12 71 SER A N 1
ATOM 533 C CA . SER A 1 71 ? 8.023 5.889 -21.352 1.00 96.12 71 SER A CA 1
ATOM 534 C C . SER A 1 71 ? 6.519 5.902 -21.148 1.00 96.12 71 SER A C 1
ATOM 536 O O . SER A 1 71 ? 5.783 6.421 -21.984 1.00 96.12 71 SER A O 1
ATOM 538 N N . GLU A 1 72 ? 6.079 5.384 -20.008 1.00 96.12 72 GLU A N 1
ATOM 539 C CA . GLU A 1 72 ? 4.685 5.396 -19.588 1.00 96.12 72 GLU A CA 1
ATOM 540 C C . GLU A 1 72 ? 4.587 5.628 -18.078 1.00 96.12 72 GLU A C 1
ATOM 542 O O . GLU A 1 72 ? 5.507 5.325 -17.313 1.00 96.12 72 GLU A O 1
ATOM 547 N N . ASN A 1 73 ? 3.470 6.200 -17.634 1.00 95.38 73 ASN A N 1
ATOM 548 C CA . ASN A 1 73 ? 3.248 6.478 -16.223 1.00 95.38 73 ASN A CA 1
ATOM 549 C C . ASN A 1 73 ? 2.433 5.360 -15.566 1.00 95.38 73 ASN A C 1
ATOM 551 O O . ASN A 1 73 ? 1.381 4.965 -16.060 1.00 95.38 73 ASN A O 1
ATOM 555 N N . GLY A 1 74 ? 2.878 4.910 -14.395 1.00 92.75 74 GLY A N 1
ATOM 556 C CA . GLY A 1 74 ? 2.163 3.955 -13.554 1.00 92.75 74 GLY A CA 1
ATOM 557 C C . GLY A 1 74 ? 2.056 4.472 -12.126 1.00 92.75 74 GLY A C 1
ATOM 558 O O . GLY A 1 74 ? 3.042 4.930 -11.553 1.00 92.75 74 GLY A O 1
ATOM 559 N N . LYS A 1 75 ? 0.867 4.402 -11.521 1.00 91.69 75 LYS A N 1
ATOM 560 C CA . LYS A 1 75 ? 0.672 4.798 -10.119 1.00 91.69 75 LYS A CA 1
ATOM 561 C C . LYS A 1 75 ? 0.645 3.571 -9.216 1.00 91.69 75 LYS A C 1
ATOM 563 O O . LYS A 1 75 ? -0.144 2.651 -9.435 1.00 91.69 75 LYS A O 1
ATOM 568 N N . THR A 1 76 ? 1.498 3.548 -8.194 1.00 88.75 76 THR A N 1
ATOM 569 C CA . THR A 1 76 ? 1.436 2.501 -7.168 1.00 88.75 76 THR A CA 1
ATOM 570 C C . THR A 1 76 ? 0.158 2.647 -6.350 1.00 88.75 76 THR A C 1
ATOM 572 O O . THR A 1 76 ? -0.364 3.744 -6.151 1.00 88.75 76 THR A O 1
ATOM 575 N N . ARG A 1 77 ? -0.363 1.528 -5.843 1.00 84.12 77 ARG A N 1
ATOM 576 C CA . ARG A 1 77 ? -1.538 1.565 -4.968 1.00 84.12 77 ARG A CA 1
ATOM 577 C C . ARG A 1 77 ? -1.197 2.229 -3.625 1.00 84.12 77 ARG A C 1
ATOM 579 O O . ARG A 1 77 ? -0.071 2.063 -3.138 1.00 84.12 77 ARG A O 1
ATOM 586 N N . PRO A 1 78 ? -2.144 2.955 -3.012 1.00 79.75 78 PRO A N 1
ATOM 587 C CA . PRO A 1 78 ? -1.978 3.450 -1.654 1.00 79.75 78 PRO A CA 1
ATOM 588 C C . PRO A 1 78 ? -1.8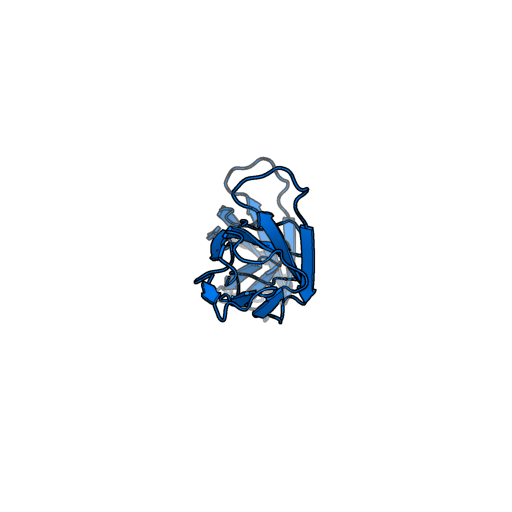86 2.291 -0.658 1.00 79.75 78 PRO A C 1
ATOM 590 O O . PRO A 1 78 ? -2.419 1.205 -0.888 1.00 79.75 78 PRO A O 1
ATOM 593 N N . LEU A 1 79 ? -1.227 2.540 0.473 1.00 81.75 79 LEU A N 1
ATOM 594 C CA . LEU A 1 79 ? -1.353 1.676 1.645 1.00 81.75 79 LEU A CA 1
ATOM 595 C C . LEU A 1 79 ? -2.599 2.120 2.407 1.00 81.75 79 LEU A C 1
ATOM 597 O O . LEU A 1 79 ? -2.649 3.234 2.930 1.00 81.75 79 LEU A O 1
ATOM 601 N N . GLY A 1 80 ? -3.621 1.270 2.390 1.00 84.19 80 GLY A N 1
ATOM 602 C CA . GLY A 1 80 ? -4.912 1.560 2.998 1.00 84.19 80 GLY A CA 1
ATOM 603 C C . GLY A 1 80 ? -4.920 1.396 4.517 1.00 84.19 80 GLY A C 1
ATOM 604 O O . GLY A 1 80 ? -3.946 0.977 5.144 1.00 84.19 80 GLY A O 1
ATOM 605 N N . GLY A 1 81 ? -6.061 1.735 5.109 1.00 89.88 81 GLY A N 1
ATOM 606 C CA . GLY A 1 81 ? -6.449 1.186 6.404 1.00 89.88 81 GLY A CA 1
ATOM 607 C C . GLY A 1 81 ? -7.183 -0.134 6.213 1.00 89.88 81 GLY A C 1
ATOM 608 O O . GLY A 1 81 ? -7.459 -0.540 5.080 1.00 89.88 81 GLY A O 1
ATOM 609 N N . VAL A 1 82 ? -7.520 -0.789 7.320 1.00 93.81 82 VAL A N 1
ATOM 610 C CA . VAL A 1 82 ? -8.488 -1.892 7.278 1.00 93.81 82 VAL A CA 1
ATOM 611 C C . VAL A 1 82 ? -9.845 -1.388 6.780 1.00 93.81 82 VAL A C 1
ATOM 613 O O . VAL A 1 82 ? -10.124 -0.190 6.831 1.00 93.81 82 VAL A O 1
ATOM 616 N N . LYS A 1 83 ? -10.690 -2.279 6.273 1.00 93.50 83 LYS A N 1
ATOM 617 C CA . LYS A 1 83 ? -12.048 -1.928 5.825 1.00 93.50 83 LYS A CA 1
ATOM 618 C C . LYS A 1 83 ? -13.062 -2.618 6.732 1.00 93.50 83 LYS A C 1
ATOM 620 O O . LYS A 1 83 ? -12.712 -3.583 7.400 1.00 93.50 83 LYS A O 1
ATOM 625 N N . ASN A 1 84 ? -14.298 -2.119 6.774 1.00 95.81 84 ASN A N 1
ATOM 626 C CA . ASN A 1 84 ? -15.406 -2.759 7.496 1.00 95.81 84 ASN A CA 1
ATOM 627 C C . ASN A 1 84 ? -15.067 -3.167 8.946 1.00 95.81 84 ASN A C 1
ATOM 629 O O . ASN A 1 84 ? -15.449 -4.252 9.380 1.00 95.81 84 ASN A O 1
ATOM 633 N N . LEU A 1 85 ? -14.339 -2.309 9.676 1.00 97.69 85 LEU A N 1
ATOM 634 C CA . LEU A 1 85 ? -14.028 -2.527 11.089 1.00 97.69 85 LEU A CA 1
ATOM 635 C C . LEU A 1 85 ? -15.329 -2.570 11.891 1.00 97.69 85 LEU A C 1
ATOM 637 O O . LEU A 1 85 ? -16.145 -1.658 11.798 1.00 97.69 85 LEU A O 1
ATOM 641 N N . LYS A 1 86 ? -15.518 -3.634 12.664 1.00 97.69 86 LYS A N 1
ATOM 642 C CA . LYS A 1 86 ? -16.704 -3.865 13.482 1.00 97.69 86 LYS A CA 1
ATOM 643 C C . LYS A 1 86 ? -16.286 -4.294 14.873 1.00 97.69 86 LYS A C 1
ATOM 645 O O . LYS A 1 86 ? -15.389 -5.119 15.033 1.00 97.69 86 LYS A O 1
ATOM 650 N N . VAL A 1 87 ? -16.993 -3.772 15.866 1.00 97.44 87 VAL A N 1
ATOM 651 C CA . VAL A 1 87 ? -16.875 -4.201 17.257 1.00 97.44 87 VAL A CA 1
ATOM 652 C C . VAL A 1 87 ? -18.181 -4.877 17.652 1.00 97.44 87 VAL A C 1
ATOM 654 O O . VAL A 1 87 ? -19.250 -4.275 17.573 1.00 97.44 87 VAL A O 1
ATOM 657 N N . THR A 1 88 ? -18.113 -6.154 18.015 1.00 95.81 88 THR A N 1
ATOM 658 C CA . THR A 1 88 ? -19.280 -7.017 18.230 1.00 95.81 88 THR A CA 1
ATOM 659 C C . THR A 1 88 ? -19.115 -7.904 19.467 1.00 95.81 88 THR A C 1
ATOM 661 O O . THR A 1 88 ? -18.126 -7.806 20.194 1.00 95.81 88 THR A O 1
ATOM 664 N N . GLU A 1 89 ? -20.125 -8.741 19.729 1.00 95.88 89 GLU A N 1
ATOM 665 C CA . GLU A 1 89 ? -20.150 -9.739 20.812 1.00 95.88 89 GLU A CA 1
ATOM 666 C C . GLU A 1 89 ? -19.719 -9.186 22.188 1.00 95.88 89 GLU A C 1
ATOM 668 O O . GLU A 1 89 ? -18.807 -9.728 22.819 1.00 95.88 89 GLU A O 1
ATOM 673 N N . PRO A 1 90 ? -20.352 -8.101 22.682 1.00 96.38 90 PRO A N 1
ATOM 674 C CA . PRO A 1 90 ? -19.971 -7.520 23.958 1.00 96.38 90 PRO A CA 1
ATOM 675 C C . PRO A 1 90 ? -20.316 -8.455 25.119 1.00 96.38 90 PRO A C 1
ATOM 677 O O . PRO A 1 90 ? -21.448 -8.931 25.244 1.00 96.38 90 PRO A O 1
ATOM 680 N N . THR A 1 91 ? -19.344 -8.661 26.003 1.00 96.81 91 THR A N 1
ATOM 681 C CA . THR A 1 91 ? -19.544 -9.233 27.341 1.00 96.81 91 THR A CA 1
ATOM 682 C C . THR A 1 91 ? -19.278 -8.159 28.397 1.00 96.81 91 THR A C 1
ATOM 684 O O . THR A 1 91 ? -19.016 -7.004 28.054 1.00 96.81 91 THR A O 1
ATOM 687 N N . MET A 1 92 ? -19.323 -8.517 29.681 1.00 95.81 92 MET A N 1
ATOM 688 C CA . MET A 1 92 ? -18.932 -7.595 30.752 1.00 95.81 92 MET A CA 1
ATOM 689 C C . MET A 1 92 ? -17.462 -7.163 30.654 1.00 95.81 92 MET A C 1
ATOM 691 O O . MET A 1 92 ? -17.112 -6.087 31.110 1.00 95.81 92 MET A O 1
ATOM 695 N N . THR A 1 93 ? -16.575 -7.975 30.072 1.00 96.69 93 THR A N 1
ATOM 696 C CA . THR A 1 93 ? -15.124 -7.704 30.103 1.00 96.69 93 THR A CA 1
ATOM 697 C C . THR A 1 93 ? -14.415 -7.986 28.782 1.00 96.69 93 THR A C 1
ATOM 699 O O . THR A 1 93 ? -13.183 -8.033 28.730 1.00 96.69 93 THR A O 1
ATOM 702 N N . SER A 1 94 ? -15.165 -8.173 27.694 1.00 97.25 94 SER A N 1
ATOM 703 C CA . SER A 1 94 ? -14.592 -8.435 26.377 1.00 97.25 94 SER A CA 1
ATOM 704 C C . SER A 1 94 ? -15.399 -7.844 25.232 1.00 97.25 94 SER A C 1
ATOM 706 O O . SER A 1 94 ? -16.625 -7.739 25.301 1.00 97.25 94 SER A O 1
ATOM 708 N N . LEU A 1 95 ? -14.691 -7.542 24.147 1.00 98.06 95 LEU A N 1
ATOM 709 C CA . LEU A 1 95 ? -15.247 -7.131 22.861 1.00 98.06 95 LEU A CA 1
ATOM 710 C C . LEU A 1 95 ? -14.548 -7.915 21.752 1.00 98.06 95 LEU A C 1
ATOM 712 O O . LEU A 1 95 ? -13.326 -8.080 21.781 1.00 98.06 95 LEU A O 1
ATOM 716 N N . LYS A 1 96 ? -15.310 -8.385 20.765 1.00 98.00 96 LYS A N 1
ATOM 717 C CA . LYS A 1 96 ? -14.741 -8.952 19.545 1.00 98.00 96 LYS A CA 1
ATOM 718 C C . LYS A 1 96 ? -14.582 -7.866 18.497 1.00 98.00 96 LYS A C 1
ATOM 720 O O . LYS A 1 96 ? -15.473 -7.043 18.308 1.00 98.00 96 LYS A O 1
ATOM 725 N N . VAL A 1 97 ? -13.445 -7.875 17.823 1.00 98.44 97 VAL A N 1
ATOM 726 C CA . VAL A 1 97 ? -13.077 -6.898 16.805 1.00 98.44 97 VAL A CA 1
ATOM 727 C C . VAL A 1 97 ? -12.800 -7.655 15.519 1.00 98.44 97 VAL A C 1
ATOM 729 O O . VAL A 1 97 ? -11.924 -8.514 15.500 1.00 98.44 97 VAL A O 1
ATOM 732 N N . ASP A 1 98 ? -13.526 -7.324 14.458 1.00 98.25 98 ASP A N 1
ATOM 733 C CA . ASP A 1 98 ? -13.407 -7.943 13.137 1.00 98.25 98 ASP A CA 1
ATOM 734 C C . ASP A 1 98 ? -13.188 -6.859 12.077 1.00 98.25 98 ASP A C 1
ATOM 736 O O . ASP A 1 98 ? -13.767 -5.775 12.161 1.00 98.25 98 ASP A O 1
ATOM 740 N N . TRP A 1 99 ? -12.356 -7.130 11.074 1.00 98.19 99 TRP A N 1
ATOM 741 C CA . TRP A 1 99 ? -12.114 -6.207 9.963 1.00 98.19 99 TRP A CA 1
ATOM 742 C C . TRP A 1 99 ? -11.817 -6.944 8.660 1.00 98.19 99 TRP A C 1
ATOM 744 O O . TRP A 1 99 ? -11.394 -8.093 8.657 1.00 98.19 99 TRP A O 1
ATOM 754 N N . ASP A 1 100 ? -11.968 -6.261 7.533 1.00 96.88 100 ASP A N 1
ATOM 755 C CA . ASP A 1 100 ? -11.486 -6.748 6.245 1.00 96.88 100 ASP A CA 1
ATOM 756 C C . ASP A 1 100 ? -10.005 -6.374 6.046 1.00 96.88 100 ASP A C 1
ATOM 758 O O . ASP A 1 100 ? -9.581 -5.280 6.458 1.00 96.88 100 ASP A O 1
ATOM 762 N N . PRO A 1 101 ? -9.207 -7.228 5.372 1.00 92.44 101 PRO A N 1
ATOM 763 C CA . PRO A 1 101 ? -7.801 -6.955 5.096 1.00 92.44 101 PRO A CA 1
ATOM 764 C C . PRO A 1 101 ? -7.561 -5.593 4.434 1.00 92.44 101 PRO A C 1
ATOM 766 O O . PRO A 1 101 ? -8.261 -5.197 3.498 1.00 92.44 101 PRO A O 1
ATOM 769 N N . ALA A 1 102 ? -6.524 -4.891 4.890 1.00 91.75 102 ALA A N 1
ATOM 770 C CA . ALA A 1 102 ? -6.089 -3.653 4.255 1.00 91.75 102 ALA A CA 1
ATOM 771 C C . ALA A 1 102 ? -5.410 -3.931 2.900 1.00 91.75 102 ALA A C 1
ATOM 773 O O . ALA A 1 102 ? -4.803 -4.983 2.696 1.00 91.75 102 ALA A O 1
ATOM 774 N N . ASP A 1 103 ? -5.460 -2.966 1.977 1.00 86.31 103 ASP A N 1
ATOM 775 C CA . ASP A 1 103 ? -4.809 -3.113 0.672 1.00 86.31 103 ASP A CA 1
ATOM 776 C C . ASP A 1 103 ? -3.279 -3.192 0.813 1.00 86.31 103 ASP A C 1
ATOM 778 O O . ASP A 1 103 ? -2.660 -2.428 1.558 1.00 86.31 103 ASP A O 1
ATOM 782 N N . GLY A 1 104 ? -2.654 -4.090 0.048 1.00 82.94 104 GLY A N 1
ATOM 783 C CA . GLY A 1 104 ? -1.207 -4.317 0.057 1.00 82.94 104 GLY A CA 1
ATOM 784 C C . GLY A 1 104 ? -0.761 -5.413 1.031 1.00 82.94 104 GLY A C 1
ATOM 785 O O . GLY A 1 104 ? -1.546 -5.976 1.782 1.00 82.94 104 GLY A O 1
ATOM 786 N N . ALA A 1 105 ? 0.531 -5.753 1.008 1.00 85.00 105 ALA A N 1
ATOM 787 C CA . ALA A 1 105 ? 1.050 -6.840 1.848 1.00 85.00 105 ALA A CA 1
ATOM 788 C C . ALA A 1 105 ? 1.309 -6.370 3.290 1.00 85.00 105 ALA A C 1
ATOM 790 O O . ALA A 1 105 ? 2.417 -5.904 3.594 1.00 85.00 105 ALA A O 1
ATOM 791 N N . VAL A 1 106 ? 0.277 -6.461 4.132 1.00 91.50 106 VAL A N 1
ATOM 792 C CA . VAL A 1 106 ? 0.333 -6.218 5.581 1.00 91.50 106 VAL A CA 1
ATOM 793 C C . VAL A 1 106 ? 1.199 -7.288 6.250 1.00 91.50 106 VAL A C 1
ATOM 795 O O . VAL A 1 106 ? 1.078 -8.472 5.948 1.00 91.50 106 VAL A O 1
ATOM 798 N N . ARG A 1 107 ? 2.088 -6.880 7.160 1.00 92.50 107 ARG A N 1
ATOM 799 C CA . ARG A 1 107 ? 2.895 -7.796 7.983 1.00 92.50 107 ARG A CA 1
ATOM 800 C C . ARG A 1 107 ? 2.208 -8.154 9.294 1.00 92.50 107 ARG A C 1
ATOM 802 O O . ARG A 1 107 ? 2.256 -9.306 9.708 1.00 92.50 107 ARG A O 1
ATOM 809 N N . GLN A 1 108 ? 1.592 -7.166 9.930 1.00 96.12 108 GLN A N 1
ATOM 810 C CA . GLN A 1 108 ? 0.901 -7.302 11.210 1.00 96.12 108 GLN A CA 1
ATOM 811 C C . GLN A 1 108 ? -0.139 -6.196 11.369 1.00 96.12 108 GLN A C 1
A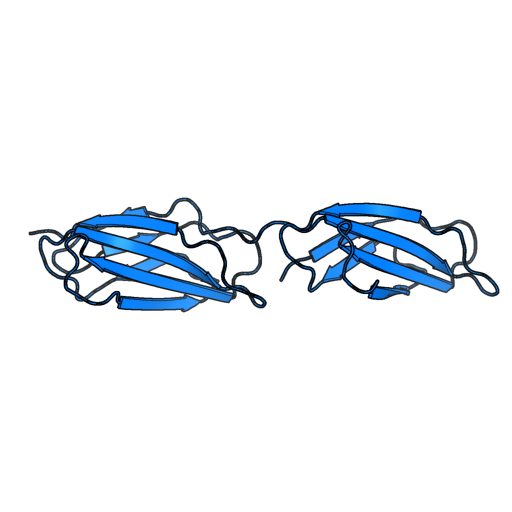TOM 813 O O . GLN A 1 108 ? -0.040 -5.157 10.711 1.00 96.12 108 GLN A O 1
ATOM 818 N N . TYR A 1 109 ? -1.093 -6.404 12.267 1.00 98.00 109 TYR A N 1
ATOM 819 C CA . TYR A 1 109 ? -2.017 -5.372 12.720 1.00 98.00 109 TYR A CA 1
ATOM 820 C C . TYR A 1 109 ? -1.731 -5.043 14.182 1.00 98.00 109 TYR A C 1
ATOM 822 O O . TYR A 1 109 ? -1.557 -5.948 14.997 1.00 98.00 109 TYR A O 1
ATOM 830 N N . LYS A 1 110 ? -1.699 -3.749 14.506 1.00 98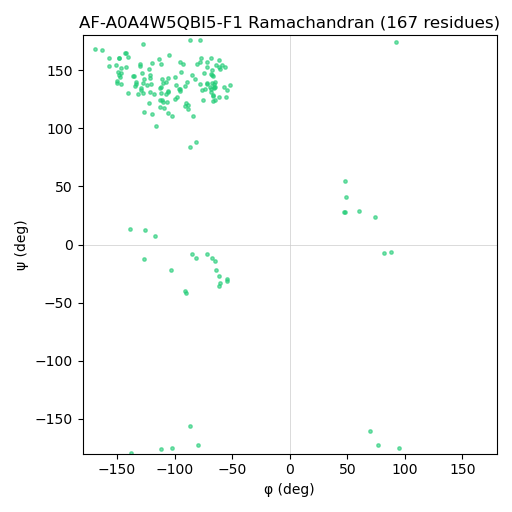.00 110 LYS A N 1
ATOM 831 C CA . LYS A 1 110 ? -1.755 -3.260 15.887 1.00 98.00 110 LYS A CA 1
ATOM 832 C C . LYS A 1 110 ? -3.196 -2.866 16.192 1.00 98.00 110 LYS A C 1
ATOM 834 O O . LYS A 1 110 ? -3.779 -2.090 15.432 1.00 98.00 110 LYS A O 1
ATOM 839 N N . ILE A 1 111 ? -3.755 -3.399 17.269 1.00 98.25 111 ILE A N 1
ATOM 840 C CA . ILE A 1 111 ? -5.098 -3.085 17.746 1.00 98.25 111 ILE A CA 1
ATOM 841 C C . ILE A 1 111 ? -4.944 -2.276 19.019 1.00 98.25 111 ILE A C 1
ATOM 843 O O . ILE A 1 111 ? -4.391 -2.764 19.993 1.00 98.25 111 ILE A O 1
ATOM 847 N N . PHE A 1 112 ? -5.426 -1.046 18.995 1.00 97.88 112 PHE A N 1
ATOM 848 C CA . PHE A 1 112 ? -5.394 -0.127 20.118 1.00 97.88 112 PHE A CA 1
ATOM 849 C C . PHE A 1 112 ? -6.786 -0.004 20.718 1.00 97.88 112 PHE A C 1
ATOM 851 O O . PHE A 1 112 ? -7.765 0.010 19.971 1.00 97.88 112 PHE A O 1
ATOM 858 N N . PHE A 1 113 ? -6.892 0.113 22.035 1.00 96.69 113 PHE A N 1
ATOM 859 C CA . PHE A 1 113 ? -8.177 0.299 22.698 1.00 96.69 113 PHE A CA 1
ATOM 860 C C . PHE A 1 113 ? -8.040 1.172 23.940 1.00 96.69 113 PHE A C 1
ATOM 862 O O . PHE A 1 113 ? -7.089 1.060 24.709 1.00 96.69 113 PHE A O 1
ATOM 869 N N . VAL A 1 114 ? -9.005 2.071 24.120 1.00 97.00 114 VAL A N 1
ATOM 870 C CA . VAL A 1 114 ? -9.032 3.025 25.231 1.00 97.00 114 VAL A CA 1
ATOM 871 C C . VAL A 1 114 ? -10.482 3.352 25.598 1.00 97.00 114 VAL A C 1
ATOM 873 O O . VAL A 1 114 ? -11.316 3.467 24.694 1.00 97.00 114 VAL A O 1
ATOM 876 N N . PRO A 1 115 ? -10.834 3.495 26.888 1.00 96.69 115 PRO A N 1
ATOM 877 C CA . PRO A 1 115 ? -12.142 3.995 27.287 1.00 96.69 115 PRO A CA 1
ATOM 878 C C . PRO A 1 115 ? -12.421 5.373 26.681 1.00 96.69 115 PRO A C 1
ATOM 880 O O . PRO A 1 115 ? -11.578 6.266 26.747 1.00 96.69 115 PRO A O 1
ATOM 883 N N . VAL A 1 116 ? -13.629 5.577 26.155 1.00 95.38 116 VAL A N 1
ATOM 884 C CA . VAL A 1 116 ? -14.049 6.853 25.540 1.00 95.38 116 VAL A CA 1
ATOM 885 C C . VAL A 1 116 ? -13.995 8.005 26.548 1.00 95.38 116 VAL A C 1
ATOM 887 O O . VAL A 1 116 ? -13.673 9.133 26.189 1.00 95.38 116 VAL A O 1
ATOM 890 N N . ALA A 1 117 ? -14.270 7.717 27.823 1.00 91.31 117 ALA A N 1
ATOM 891 C CA . ALA A 1 117 ? -14.187 8.693 28.908 1.00 91.31 117 ALA A CA 1
ATOM 892 C C . ALA A 1 117 ? -12.746 9.162 29.209 1.00 91.31 117 ALA A C 1
ATOM 894 O O . ALA A 1 117 ? -12.558 10.124 29.951 1.00 91.31 117 ALA A O 1
ATOM 895 N N . GLY A 1 118 ? -11.730 8.495 28.650 1.00 85.69 118 GLY A N 1
ATOM 896 C CA . GLY A 1 118 ? -10.326 8.749 28.951 1.00 85.69 118 GLY A CA 1
ATOM 897 C C . GLY A 1 118 ? -9.929 8.306 30.363 1.00 85.69 118 GLY A C 1
ATOM 898 O O . GLY A 1 118 ? -10.577 7.468 30.990 1.00 85.69 118 GLY A O 1
ATOM 899 N N . GLY A 1 119 ? -8.813 8.846 30.860 1.00 79.25 119 GLY A N 1
ATOM 900 C CA . GLY A 1 119 ? -8.321 8.595 32.222 1.00 79.25 119 GLY A CA 1
ATOM 901 C C . GLY A 1 119 ? -7.530 7.295 32.413 1.00 79.25 119 GLY A C 1
ATOM 902 O O . GLY A 1 119 ? -6.926 7.106 33.465 1.00 79.25 119 GLY A O 1
ATOM 903 N N . THR A 1 120 ? -7.470 6.426 31.404 1.00 86.19 120 THR A N 1
ATOM 904 C CA . THR A 1 120 ? -6.520 5.306 31.343 1.00 86.19 120 THR A CA 1
ATOM 905 C C . THR A 1 120 ? -5.664 5.405 30.083 1.00 86.19 120 THR A C 1
ATOM 907 O O . THR A 1 120 ? -6.134 5.946 29.079 1.00 86.19 120 THR A O 1
ATOM 910 N N . PRO A 1 121 ? -4.417 4.900 30.114 1.00 89.88 121 PRO A N 1
ATOM 911 C CA . PRO A 1 121 ? -3.593 4.823 28.916 1.00 89.88 121 PRO A CA 1
ATOM 912 C C . PRO A 1 121 ? -4.249 3.935 27.853 1.00 89.88 121 PRO A C 1
ATOM 914 O O . PRO A 1 121 ? -5.017 3.028 28.168 1.00 89.88 121 PRO A O 1
ATOM 917 N N . GLU A 1 122 ? -3.934 4.224 26.593 1.00 94.31 122 GLU A N 1
ATOM 918 C CA . GLU A 1 122 ? -4.284 3.367 25.465 1.00 94.31 122 GLU A CA 1
ATOM 919 C C . GLU A 1 122 ? -3.509 2.049 25.565 1.00 94.31 122 GLU A C 1
ATOM 921 O O . GLU A 1 122 ? -2.286 2.042 25.715 1.00 94.31 122 GLU A O 1
ATOM 926 N N . GLU A 1 123 ? -4.230 0.938 25.482 1.00 96.00 123 GLU A N 1
ATOM 927 C CA . GLU A 1 123 ? -3.658 -0.404 25.456 1.00 96.00 123 GLU A CA 1
ATOM 928 C C . GLU A 1 123 ? -3.497 -0.880 24.008 1.00 96.00 123 GLU A C 1
ATOM 930 O O . GLU A 1 123 ? -4.168 -0.380 23.100 1.00 96.00 123 GLU A O 1
ATOM 935 N N . MET A 1 124 ? -2.589 -1.834 23.773 1.00 97.25 124 MET A N 1
ATOM 936 C CA . MET A 1 124 ? -2.262 -2.319 22.432 1.00 97.25 124 MET A CA 1
ATOM 937 C C . MET A 1 124 ? -2.050 -3.832 22.405 1.00 97.25 124 MET A C 1
ATOM 939 O O . MET A 1 124 ? -1.209 -4.362 23.123 1.00 97.25 124 MET A O 1
ATOM 943 N N . GLU A 1 125 ? -2.721 -4.487 21.464 1.00 97.81 125 GLU A N 1
ATOM 944 C CA . GLU A 1 125 ? -2.498 -5.876 21.071 1.00 97.81 125 GLU A CA 1
ATOM 945 C C . GLU A 1 125 ? -1.922 -5.958 19.653 1.00 97.81 125 GLU A C 1
ATOM 947 O O . GLU A 1 125 ? -2.109 -5.057 18.828 1.00 97.81 125 GLU A O 1
ATOM 952 N N . GLN A 1 126 ? -1.213 -7.044 19.346 1.00 97.81 126 GLN A N 1
ATOM 953 C CA . GLN A 1 126 ? -0.632 -7.273 18.019 1.00 97.81 126 GLN A CA 1
ATOM 954 C C . GLN A 1 126 ? -0.990 -8.652 17.483 1.00 97.81 126 GLN A C 1
ATOM 956 O O . GLN A 1 126 ? -0.858 -9.655 18.179 1.00 97.81 126 GLN A O 1
ATOM 961 N N . VAL A 1 127 ? -1.388 -8.702 16.211 1.00 98.06 127 VAL A N 1
ATOM 962 C CA . VAL A 1 127 ? -1.699 -9.956 15.514 1.00 98.06 127 VAL A CA 1
ATOM 963 C C . VAL A 1 127 ? -0.985 -10.043 14.162 1.00 98.06 127 VAL A C 1
ATOM 965 O O . VAL A 1 127 ? -0.703 -9.009 13.543 1.00 98.06 127 VAL A O 1
ATOM 968 N N . PRO A 1 128 ? -0.708 -11.261 13.661 1.00 97.62 128 PRO A N 1
ATOM 969 C CA . PRO A 1 128 ? -0.146 -11.458 12.327 1.00 97.62 128 PRO A CA 1
ATOM 970 C C . PRO A 1 128 ? -1.004 -10.826 11.223 1.00 97.62 128 PRO A C 1
ATOM 972 O O . PRO A 1 128 ? -2.222 -10.736 11.341 1.00 97.62 128 PRO A O 1
ATOM 975 N N . GLY A 1 129 ? -0.387 -10.441 10.101 1.00 94.44 129 GLY A N 1
ATOM 976 C CA . GLY A 1 129 ? -1.090 -9.817 8.968 1.00 94.44 129 GLY A CA 1
ATOM 977 C C . GLY A 1 129 ? -2.108 -10.722 8.261 1.00 94.44 129 GLY A C 1
ATOM 978 O O . GLY A 1 129 ? -2.933 -10.229 7.496 1.00 94.44 129 GLY A O 1
ATOM 979 N N . SER A 1 130 ? -2.066 -12.031 8.523 1.00 95.00 130 SER A N 1
ATOM 980 C CA . SER A 1 130 ? -3.071 -13.007 8.084 1.00 95.00 130 SER A CA 1
ATOM 981 C C . SER A 1 130 ? -4.311 -13.052 8.983 1.00 95.00 130 SER A C 1
ATOM 983 O O . SER A 1 130 ? -5.291 -13.694 8.619 1.00 95.00 130 SER A O 1
ATOM 985 N N . THR A 1 131 ? -4.268 -12.417 10.155 1.00 97.19 131 THR A N 1
ATOM 986 C CA . THR A 1 131 ? -5.363 -12.393 11.125 1.00 97.19 131 THR A CA 1
ATOM 987 C C . THR A 1 131 ? -6.197 -11.133 10.941 1.00 97.19 131 THR A C 1
ATOM 989 O O . THR A 1 131 ? -5.662 -10.031 10.835 1.00 97.19 131 THR A O 1
ATOM 992 N N . THR A 1 132 ? -7.515 -11.300 10.937 1.00 97.44 132 THR A N 1
ATOM 993 C CA . THR A 1 132 ? -8.490 -10.220 10.728 1.00 97.44 132 THR A CA 1
ATOM 994 C C . THR A 1 132 ? -9.540 -10.123 11.835 1.00 97.44 132 THR A C 1
ATOM 996 O O . THR A 1 132 ? -10.561 -9.458 11.681 1.00 97.44 132 THR A O 1
ATOM 999 N N . THR A 1 133 ? -9.307 -10.825 12.944 1.00 98.00 133 THR A N 1
ATOM 1000 C CA . THR A 1 133 ? -10.205 -10.872 14.096 1.00 98.00 133 THR A CA 1
ATOM 1001 C C . THR A 1 133 ? -9.410 -11.023 15.390 1.00 98.00 133 THR A C 1
ATOM 1003 O O . THR A 1 133 ? -8.376 -11.697 15.414 1.00 98.00 133 THR A O 1
ATOM 1006 N N . ILE A 1 134 ? -9.875 -10.397 16.470 1.00 98.31 134 ILE A N 1
ATOM 1007 C CA . ILE A 1 134 ? -9.338 -10.570 17.825 1.00 98.31 134 ILE A CA 1
ATOM 1008 C C . ILE A 1 134 ? -10.447 -10.387 18.864 1.00 98.31 134 ILE A C 1
ATOM 1010 O O . ILE A 1 134 ? -11.370 -9.598 18.677 1.00 98.31 134 ILE A O 1
ATOM 1014 N N . VAL A 1 135 ? -10.339 -11.094 19.990 1.00 98.25 135 VAL A N 1
ATOM 1015 C CA . VAL A 1 135 ? -11.160 -10.836 21.179 1.00 98.25 135 VAL A CA 1
ATOM 1016 C C . VAL A 1 135 ? -10.312 -10.084 22.196 1.00 98.25 135 VAL A C 1
ATOM 1018 O O . VAL A 1 135 ? -9.392 -10.662 22.775 1.00 98.25 135 VAL A O 1
ATOM 1021 N N . LEU A 1 136 ? -10.639 -8.814 22.420 1.00 97.62 136 LEU A N 1
ATOM 1022 C CA . LEU A 1 136 ? -10.059 -8.000 23.485 1.00 97.62 136 LEU A C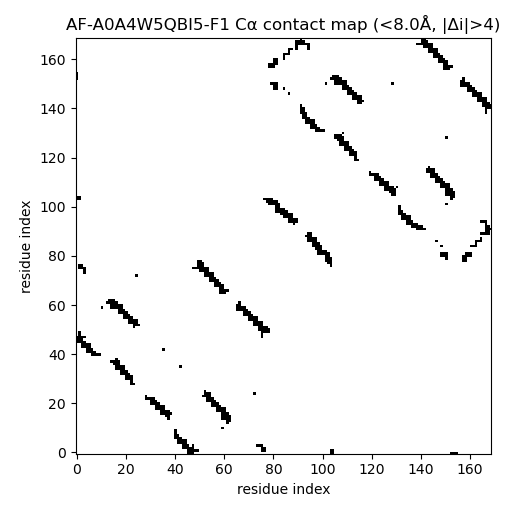A 1
ATOM 1023 C C . LEU A 1 136 ? -10.691 -8.413 24.813 1.00 97.62 136 LEU A C 1
ATOM 1025 O O . LEU A 1 136 ? -11.908 -8.571 24.890 1.00 97.62 136 LEU A O 1
ATOM 1029 N N . ARG A 1 137 ? -9.875 -8.620 25.845 1.00 96.56 137 ARG A N 1
ATOM 1030 C CA . ARG A 1 137 ? -10.294 -9.152 27.152 1.00 96.56 137 ARG A CA 1
ATOM 1031 C C . ARG A 1 137 ? -9.828 -8.227 28.270 1.00 96.56 137 ARG A C 1
ATOM 1033 O O . ARG A 1 137 ? -9.044 -7.319 28.027 1.00 96.56 137 ARG A O 1
ATOM 1040 N N . ASN A 1 138 ? -10.278 -8.506 29.492 1.00 95.06 138 ASN A N 1
ATOM 1041 C CA . ASN A 1 138 ? -9.935 -7.745 30.699 1.00 95.06 138 ASN A CA 1
ATOM 1042 C C . ASN A 1 138 ? -10.365 -6.269 30.629 1.00 95.06 138 ASN A C 1
ATOM 1044 O O . ASN A 1 138 ? -9.763 -5.405 31.260 1.00 95.06 138 ASN A O 1
ATOM 1048 N N . LEU A 1 139 ? -11.427 -5.990 29.874 1.00 95.62 139 LEU A N 1
ATOM 1049 C CA . LEU A 1 139 ? -12.025 -4.665 29.781 1.00 95.62 139 LEU A CA 1
ATOM 1050 C C . LEU A 1 139 ? -12.881 -4.373 31.017 1.00 95.62 139 LEU A C 1
ATOM 1052 O O . LEU A 1 139 ? -13.370 -5.286 31.686 1.00 95.62 139 LEU A O 1
ATOM 1056 N N . LYS A 1 140 ? -13.096 -3.090 31.299 1.00 95.06 140 LYS A N 1
ATOM 1057 C CA . LYS A 1 140 ? -13.995 -2.653 32.368 1.00 95.06 140 LYS A CA 1
ATOM 1058 C C . LYS A 1 140 ? -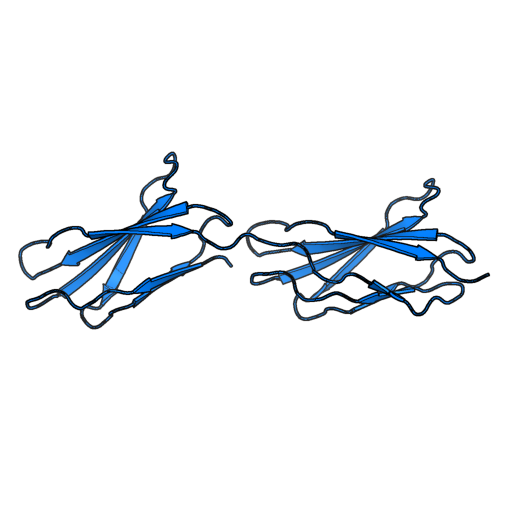15.459 -2.909 31.966 1.00 95.06 140 LYS A C 1
ATOM 1060 O O . LYS A 1 140 ? -15.805 -2.623 30.815 1.00 95.06 140 LYS A O 1
ATOM 1065 N N . PRO A 1 141 ? -16.315 -3.404 32.878 1.00 96.31 141 PRO A N 1
ATOM 1066 C CA . PRO A 1 141 ? -17.760 -3.489 32.660 1.00 96.31 141 PRO A CA 1
ATOM 1067 C C . PRO A 1 141 ? -18.406 -2.137 32.390 1.00 96.31 141 PRO A C 1
ATOM 1069 O O . PRO A 1 141 ? -17.862 -1.100 32.773 1.00 96.31 141 PRO A O 1
ATOM 1072 N N . ASP A 1 142 ? -19.539 -2.168 31.689 1.00 96.12 142 ASP A N 1
ATOM 1073 C CA . ASP A 1 142 ? -20.349 -1.004 31.304 1.00 96.12 142 ASP A CA 1
ATOM 1074 C C . ASP A 1 142 ? -19.560 0.183 30.706 1.00 96.12 142 ASP A C 1
ATOM 1076 O O . ASP A 1 142 ? -19.937 1.351 30.796 1.00 96.12 142 ASP A O 1
ATOM 1080 N N . THR A 1 143 ? -18.422 -0.090 30.075 1.00 95.56 143 THR A N 1
ATOM 1081 C CA . THR A 1 143 ? -17.483 0.946 29.650 1.00 95.56 143 THR A CA 1
ATOM 1082 C C . THR A 1 143 ? -17.468 1.047 28.126 1.00 95.56 143 THR A C 1
ATOM 1084 O O . THR A 1 143 ? -17.221 0.052 27.438 1.00 95.56 143 THR A O 1
ATOM 1087 N N . PRO A 1 144 ? -17.724 2.237 27.552 1.00 96.75 144 PRO A N 1
ATOM 1088 C CA . PRO A 1 144 ? -17.516 2.470 26.132 1.00 96.75 144 PRO A CA 1
ATOM 1089 C C . PRO A 1 144 ? -16.017 2.580 25.831 1.00 96.75 144 PRO A C 1
ATOM 1091 O O . PRO A 1 144 ? -15.293 3.305 26.511 1.00 96.75 144 PRO A O 1
ATOM 1094 N N . TYR A 1 145 ? -15.567 1.901 24.782 1.00 97.00 145 TYR A N 1
ATOM 1095 C CA . TYR A 1 145 ? -14.195 1.889 24.285 1.00 97.00 145 TYR A CA 1
ATOM 1096 C C . TYR A 1 145 ? -14.138 2.387 22.840 1.00 97.00 145 TYR A C 1
ATOM 1098 O O . TYR A 1 145 ? -14.946 1.981 22.005 1.00 97.00 145 TYR A O 1
ATOM 1106 N N . THR A 1 146 ? -13.137 3.210 22.532 1.00 97.56 146 THR A N 1
ATOM 1107 C CA . THR A 1 146 ? -12.680 3.434 21.158 1.00 97.56 146 THR A CA 1
ATOM 1108 C C . THR A 1 146 ? -11.631 2.385 20.842 1.00 97.56 146 THR A C 1
ATOM 1110 O O . THR A 1 146 ? -10.592 2.319 21.498 1.00 97.56 146 THR A O 1
ATOM 1113 N N . ILE A 1 147 ? -11.898 1.568 19.830 1.00 97.94 147 ILE A N 1
ATOM 1114 C CA . ILE A 1 147 ? -10.977 0.552 19.331 1.00 97.94 147 ILE A CA 1
ATOM 1115 C C . ILE A 1 147 ? -10.447 1.021 17.990 1.00 97.94 147 ILE A C 1
ATOM 1117 O O . ILE A 1 147 ? -11.172 1.593 17.182 1.00 97.94 147 ILE A O 1
ATOM 1121 N N . SER A 1 148 ? -9.167 0.807 17.726 1.00 97.31 148 SER A N 1
ATOM 1122 C CA . SER A 1 148 ? -8.572 1.128 16.441 1.00 97.31 148 SER A CA 1
ATOM 1123 C C . SER A 1 148 ? -7.664 0.036 15.933 1.00 97.31 148 SER A C 1
ATOM 1125 O O . SER A 1 148 ? -6.918 -0.556 16.698 1.00 97.31 148 SER A O 1
ATOM 1127 N N . VAL A 1 149 ? -7.639 -0.154 14.621 1.00 98.06 149 VAL A N 1
ATOM 1128 C CA . VAL A 1 149 ? -6.750 -1.100 13.955 1.00 98.06 149 VAL A CA 1
ATOM 1129 C C . VAL A 1 149 ? -5.823 -0.349 13.009 1.00 98.06 149 VAL A C 1
ATOM 1131 O O . VAL A 1 149 ? -6.257 0.466 12.189 1.00 98.06 149 VAL A O 1
ATOM 1134 N N . LEU A 1 150 ? -4.526 -0.622 13.128 1.00 97.00 150 LEU A N 1
ATOM 1135 C CA . LEU A 1 150 ? -3.467 -0.052 12.308 1.00 97.00 150 LEU A CA 1
ATOM 1136 C C . LEU A 1 150 ? -2.722 -1.172 11.564 1.00 97.00 150 LEU A C 1
ATOM 1138 O O . LEU A 1 150 ? -2.017 -1.958 12.203 1.00 97.00 150 LEU A O 1
ATOM 1142 N N . PRO A 1 151 ? -2.833 -1.256 10.225 1.00 95.81 151 PRO A N 1
ATOM 1143 C CA . PRO A 1 151 ? -1.994 -2.152 9.440 1.00 95.81 151 PRO A CA 1
ATOM 1144 C C . PRO A 1 151 ? -0.541 -1.673 9.425 1.00 95.81 151 PRO A C 1
ATOM 1146 O O . PRO A 1 151 ? -0.258 -0.497 9.196 1.00 95.81 151 PRO A O 1
ATOM 1149 N N . ILE A 1 152 ? 0.392 -2.602 9.607 1.00 94.06 152 ILE A N 1
ATOM 1150 C CA . ILE A 1 152 ? 1.832 -2.359 9.524 1.00 94.06 152 ILE A CA 1
ATOM 1151 C C . ILE A 1 152 ? 2.373 -3.046 8.274 1.00 94.06 152 ILE A C 1
ATOM 1153 O O . ILE A 1 152 ? 2.257 -4.263 8.111 1.00 94.06 152 ILE A O 1
ATOM 1157 N N . TYR A 1 153 ? 2.997 -2.273 7.393 1.00 89.00 153 TYR A N 1
ATOM 1158 C CA . TYR A 1 153 ? 3.600 -2.747 6.150 1.00 89.00 153 TYR A CA 1
ATOM 1159 C C . TYR A 1 153 ? 5.131 -2.793 6.276 1.00 89.00 153 TYR A C 1
ATOM 1161 O O . TYR A 1 153 ? 5.691 -2.142 7.154 1.00 89.00 153 TYR A O 1
ATOM 1169 N N . PRO A 1 154 ? 5.852 -3.510 5.385 1.00 82.94 154 PRO A N 1
ATOM 1170 C CA . PRO A 1 154 ? 7.312 -3.636 5.472 1.00 82.94 154 PRO A CA 1
ATOM 1171 C C . PRO A 1 154 ? 8.079 -2.308 5.524 1.00 82.94 154 PRO A C 1
ATOM 1173 O O . PRO A 1 154 ? 9.152 -2.265 6.106 1.00 82.94 154 PRO A O 1
ATOM 1176 N N . ALA A 1 155 ? 7.552 -1.259 4.887 1.00 73.94 155 ALA A N 1
ATOM 1177 C CA . ALA A 1 155 ? 8.226 0.031 4.764 1.00 73.94 155 ALA A CA 1
ATOM 1178 C C . ALA A 1 155 ? 7.676 1.111 5.710 1.00 73.94 155 ALA A C 1
ATOM 1180 O O . ALA A 1 155 ? 8.361 2.098 5.949 1.00 73.94 155 ALA A O 1
ATOM 1181 N N . ARG A 1 156 ? 6.431 0.973 6.192 1.00 82.31 156 ARG A N 1
ATOM 1182 C CA . ARG A 1 156 ? 5.747 1.992 7.004 1.00 82.31 156 ARG A CA 1
ATOM 1183 C C . ARG A 1 156 ? 4.456 1.477 7.628 1.00 82.31 156 ARG A C 1
ATOM 1185 O O . ARG A 1 156 ? 3.910 0.455 7.216 1.00 82.31 156 ARG A O 1
ATOM 1192 N N . GLU A 1 157 ? 3.924 2.254 8.556 1.00 87.94 157 GLU A N 1
ATOM 1193 C CA . GLU A 1 157 ? 2.559 2.098 9.049 1.00 87.94 157 GLU A CA 1
ATOM 1194 C C . GLU A 1 157 ? 1.540 2.598 8.007 1.00 87.94 157 GLU A C 1
ATOM 1196 O O . GLU A 1 157 ? 1.821 3.501 7.205 1.00 87.94 157 GLU A O 1
ATOM 1201 N N . GLY A 1 158 ? 0.377 1.949 7.985 1.00 87.69 158 GLY A N 1
ATOM 1202 C CA . GLY A 1 158 ? -0.761 2.303 7.147 1.00 87.69 158 GLY A CA 1
ATOM 1203 C C . GLY A 1 158 ? -1.670 3.347 7.775 1.00 87.69 158 GLY A C 1
ATOM 1204 O O . GLY A 1 158 ? -1.265 4.114 8.646 1.00 87.69 158 GLY A O 1
ATOM 1205 N N . LYS A 1 159 ? -2.934 3.367 7.343 1.00 89.62 159 LYS A N 1
ATOM 1206 C CA . LYS A 1 159 ? -3.939 4.266 7.918 1.00 89.62 159 LYS A CA 1
ATOM 1207 C C . LYS A 1 159 ? -4.656 3.586 9.086 1.00 89.62 159 LYS A C 1
ATOM 1209 O O . LYS A 1 159 ? -5.293 2.552 8.902 1.00 89.62 159 LYS A O 1
ATOM 1214 N N . ARG A 1 160 ? -4.598 4.189 10.276 1.00 93.81 160 ARG A N 1
ATOM 1215 C CA . ARG A 1 160 ? -5.376 3.753 11.448 1.00 93.81 160 ARG A CA 1
ATOM 1216 C C . ARG A 1 160 ? -6.872 3.933 11.169 1.00 93.81 160 ARG A C 1
ATOM 1218 O O . ARG A 1 160 ? -7.271 4.959 10.616 1.00 93.81 160 ARG A O 1
ATOM 1225 N N . GLN A 1 161 ? -7.688 2.943 11.509 1.00 96.38 161 GLN A N 1
ATOM 1226 C CA . GLN A 1 161 ? -9.154 3.016 11.460 1.00 96.38 161 GLN A CA 1
ATOM 1227 C C . GLN A 1 161 ? -9.708 2.755 12.848 1.00 96.38 161 GLN A C 1
ATOM 1229 O O . GLN A 1 161 ? -9.130 1.941 13.558 1.00 96.38 161 GLN A O 1
ATOM 1234 N N . ALA A 1 162 ? -10.778 3.445 13.228 1.00 96.62 162 ALA A N 1
ATOM 1235 C CA . ALA A 1 162 ? -11.348 3.365 14.563 1.00 96.62 162 ALA A CA 1
ATOM 1236 C C . ALA A 1 162 ? -12.847 3.081 14.508 1.00 96.62 162 ALA A C 1
ATOM 1238 O O . ALA A 1 162 ? -13.520 3.529 13.584 1.00 96.62 162 ALA A O 1
ATOM 1239 N N . GLU A 1 163 ? -13.334 2.354 15.505 1.00 96.31 163 GLU A N 1
ATOM 1240 C CA . GLU A 1 163 ? -14.744 2.074 15.742 1.00 96.31 163 GLU A CA 1
ATOM 1241 C C . GLU A 1 163 ? -14.990 1.994 17.253 1.00 96.31 163 GLU A C 1
ATOM 1243 O O . GLU A 1 163 ? -14.109 1.586 18.018 1.00 96.31 163 GLU A O 1
ATOM 1248 N N . ASN A 1 164 ? -16.176 2.397 17.696 1.00 95.44 164 ASN A N 1
ATOM 1249 C CA . ASN A 1 164 ? -16.544 2.350 19.105 1.00 95.44 164 ASN A CA 1
ATOM 1250 C C . ASN A 1 164 ? -17.300 1.056 19.441 1.00 95.44 164 ASN A C 1
ATOM 1252 O O . ASN A 1 164 ? -18.073 0.531 18.644 1.00 95.44 164 ASN A O 1
ATOM 1256 N N . GLY A 1 165 ? -17.128 0.572 20.668 1.00 92.12 165 GLY A N 1
ATOM 1257 C CA . GLY A 1 165 ? -17.934 -0.501 21.250 1.00 92.12 165 GLY A CA 1
ATOM 1258 C C . GLY A 1 165 ? -18.182 -0.252 22.731 1.00 92.12 165 GLY A C 1
ATOM 1259 O O . GLY A 1 165 ? -17.512 0.575 23.340 1.00 92.12 165 GLY A O 1
ATOM 1260 N N . LYS A 1 166 ? -19.145 -0.951 23.330 1.00 94.50 166 LYS A N 1
ATOM 1261 C CA . LYS A 1 166 ? -19.443 -0.842 24.764 1.00 94.50 166 LYS A CA 1
ATOM 1262 C C . LYS A 1 166 ? -19.558 -2.236 25.368 1.00 94.50 166 LYS A C 1
ATOM 1264 O O . 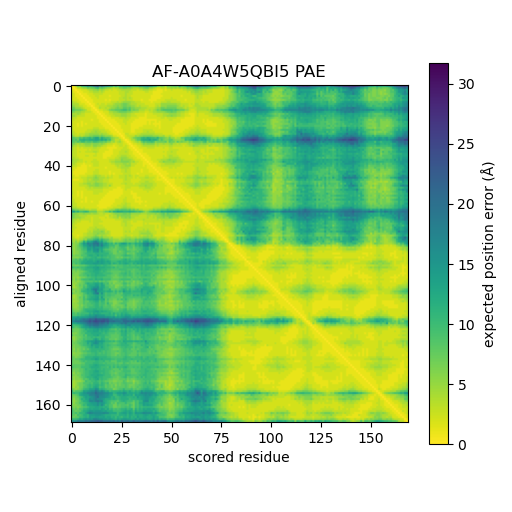LYS A 1 166 ? -20.259 -3.080 24.810 1.00 94.50 166 LYS A O 1
ATOM 1269 N N . THR A 1 167 ? -18.858 -2.479 26.472 1.00 90.69 167 THR A N 1
ATOM 1270 C CA . THR A 1 167 ? -19.053 -3.693 27.275 1.00 90.69 167 THR A CA 1
ATOM 1271 C C . THR A 1 167 ? -20.422 -3.668 27.954 1.00 90.69 167 THR A C 1
ATOM 1273 O O . THR A 1 167 ? -21.071 -2.626 28.053 1.00 90.69 167 THR A O 1
ATOM 1276 N N . ARG A 1 168 ? -20.899 -4.838 28.374 1.00 94.19 168 ARG A N 1
ATOM 1277 C CA . ARG A 1 168 ? -22.178 -4.961 29.082 1.00 94.19 168 ARG A CA 1
ATOM 1278 C C . ARG A 1 168 ? -22.031 -4.610 30.563 1.00 94.19 168 ARG A C 1
ATOM 1280 O O . ARG A 1 168 ? -20.930 -4.710 31.110 1.00 94.19 168 ARG A O 1
ATOM 1287 N N . GLU A 1 169 ? -23.149 -4.199 31.154 1.00 87.12 169 GLU A N 1
ATOM 1288 C CA . GLU A 1 169 ? -23.344 -4.100 32.608 1.00 87.12 169 GLU A CA 1
ATOM 1289 C C . GLU A 1 169 ? -23.235 -5.455 33.307 1.00 87.12 169 GLU A C 1
ATOM 1291 O O . GLU A 1 169 ? -23.510 -6.495 32.656 1.00 87.12 169 GLU A O 1
#

Mean predicted aligned error: 6.83 Å

Foldseek 3Di:
DWKDKAFADQDPDDFQWKKKWKDFPVDDDDIDIDIGGNPDRIDIGDPDDAQTKMKIWMWTDDDPDIDDIDIDIDGIHHFAFWAPWDWDDAAQWKIKIFTHQTPDDFQKKKKWKAFPVHPDDIDIDIDGSVDGMDMGGRHHGQTKMKMWIWTADPVGIHDIDIDIDTHHD

Solvent-accessible surface area (backbone atoms only — not comparable to full-atom values): 9233 Å² total; per-residue (Å²): 89,36,52,45,83,47,73,55,80,81,70,90,72,77,55,64,26,33,40,40,35,40,28,52,64,88,55,96,63,77,74,44,78,48,83,44,57,48,87,56,47,59,52,73,49,67,79,49,67,57,59,33,50,26,38,36,33,42,27,46,28,40,92,88,49,71,49,74,75,47,75,51,78,50,68,26,62,56,64,36,32,52,37,80,68,44,61,42,78,57,32,42,31,29,40,32,39,39,39,42,83,39,53,63,50,49,58,26,34,42,38,35,40,28,51,68,89,52,97,60,77,74,43,78,48,77,46,54,42,90,57,50,66,50,74,49,64,87,44,62,55,58,35,47,29,43,34,32,40,29,35,29,34,86,90,48,72,40,32,72,38,73,47,66,40,54,27,31,119

Radius of gyration: 23.45 Å; Cα contacts (8 Å, |Δi|>4): 422; chains: 1; bounding box: 49×28×67 Å

pLDDT: mean 93.27, std 5.31, range [64.5, 98.44]

Nearest PDB structures (foldseek):
  3t1w-assembly1_A-2  TM=5.639E-01  e=1.374E-11  Homo sapiens
  5n47-assembly1_B  TM=5.529E-01  e=1.309E-11  Homo sapiens
  2gee-assembly1_A  TM=5.663E-01  e=4.189E-11  Homo sapiens
  8peq-assembly1_A  TM=6.542E-01  e=4.501E-10  Homo sapiens
  4gh7-assembly1_B  TM=5.604E-01  e=2.073E-10  Homo sapiens

Secondary structure (DSSP, 8-state):
--EEEEE-PPPSS---EEEEEEEETT--SPPEEEEEETT-SEEEEESPPTT-EEEEEEEEE-SS-B---EEEEEEPPP----EEEEEE---SS-EEEEEEPPSS---EEEEEEEETT--SPPEEEEEETT--EEEE-SPPTT-EEEEEEEEE-SSSB---EEEEEE---